Protein AF-X1IS94-F1 (afdb_monomer)

Sequence (43 aa):
AGKPPGYDIFISTVQEEDKQEITVKVSRDGHHLFELTTIKVDW

Foldseek 3Di:
DDDPFDKDWDWDWDDDPFKIKIKIWIDTPPHTDDIDIDMDGDD

Radius of gyration: 14.41 Å; Cα contacts (8 Å, |Δi|>4): 70; chains: 1; bound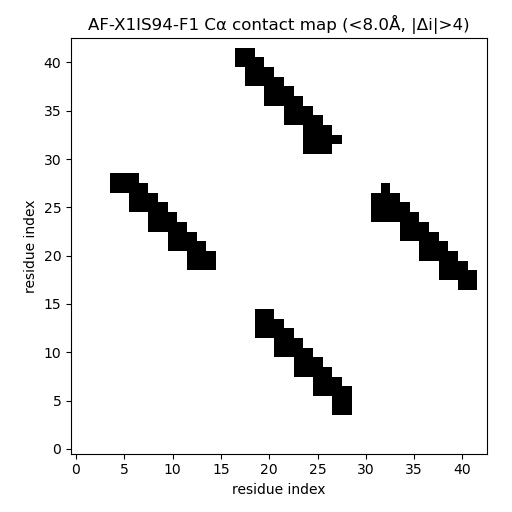ing box: 30×15×46 Å

Secondary structure (DSSP, 8-state):
-PPPPPEEEEEEEEEETTEEEEEEEEEETTEEEEEEEEEEE--

Structure (mmCIF, N/CA/C/O backbone):
data_AF-X1IS94-F1
#
_entry.id   AF-X1IS94-F1
#
loop_
_atom_site.group_PDB
_atom_site.id
_atom_site.type_symbol
_atom_site.label_atom_id
_atom_site.label_alt_id
_atom_site.label_comp_id
_atom_site.label_asym_id
_atom_site.label_entity_id
_atom_site.label_seq_id
_atom_site.pdbx_PDB_ins_code
_atom_site.Cartn_x
_atom_site.Cartn_y
_atom_site.Cartn_z
_atom_site.occupancy
_atom_site.B_iso_or_equiv
_atom_site.auth_seq_id
_atom_site.auth_comp_id
_atom_site.auth_asym_id
_atom_site.auth_atom_id
_atom_site.pdbx_PDB_model_num
ATOM 1 N N . ALA A 1 1 ? 15.077 5.793 -26.930 1.00 39.62 1 ALA A N 1
ATOM 2 C CA . ALA A 1 1 ? 14.959 6.105 -25.492 1.00 39.62 1 ALA A CA 1
ATOM 3 C C . ALA A 1 1 ? 14.088 5.032 -24.851 1.00 39.62 1 ALA A C 1
ATOM 5 O O . ALA A 1 1 ? 12.956 4.862 -25.287 1.00 39.62 1 ALA A O 1
ATOM 6 N N . GLY A 1 2 ? 14.639 4.238 -23.929 1.00 54.09 2 GLY A N 1
ATOM 7 C CA . GLY A 1 2 ? 13.882 3.203 -23.220 1.00 54.09 2 GLY A CA 1
ATOM 8 C C . GLY A 1 2 ? 12.968 3.854 -22.189 1.00 54.09 2 GLY A C 1
ATOM 9 O O . GLY A 1 2 ? 13.419 4.727 -21.450 1.00 54.09 2 GLY A O 1
ATOM 10 N N . LYS A 1 3 ? 11.687 3.477 -22.181 1.00 61.53 3 LYS A N 1
ATOM 11 C CA . LYS A 1 3 ? 10.723 3.890 -21.154 1.00 61.53 3 LYS A CA 1
ATOM 12 C C . LYS A 1 3 ? 11.370 3.630 -19.782 1.00 61.53 3 LYS A C 1
ATOM 14 O O . LYS A 1 3 ? 11.893 2.527 -19.603 1.00 61.53 3 LYS A O 1
ATOM 19 N N . PRO A 1 4 ? 11.416 4.605 -18.854 1.00 62.44 4 PRO A N 1
ATOM 20 C CA . PRO A 1 4 ? 11.912 4.325 -17.517 1.00 62.44 4 PRO A CA 1
ATOM 21 C C . PRO A 1 4 ? 11.122 3.135 -16.960 1.00 62.44 4 PRO A C 1
ATOM 23 O O . PRO A 1 4 ? 9.913 3.055 -17.208 1.00 62.44 4 PRO A O 1
ATOM 26 N N . PRO A 1 5 ? 11.798 2.184 -16.300 1.00 69.00 5 PRO A N 1
ATOM 27 C CA . PRO A 1 5 ? 11.153 0.991 -15.776 1.00 69.00 5 PRO A CA 1
ATOM 28 C C . PRO A 1 5 ? 10.002 1.432 -14.873 1.00 69.00 5 PRO A C 1
ATOM 30 O O . PRO A 1 5 ? 10.205 2.211 -13.940 1.00 69.00 5 PRO A O 1
ATOM 33 N N . GLY A 1 6 ? 8.788 1.023 -15.234 1.00 84.06 6 GLY A N 1
ATOM 34 C CA . GLY A 1 6 ? 7.587 1.405 -14.507 1.00 84.06 6 GLY A CA 1
ATOM 35 C C . GLY A 1 6 ? 7.592 0.754 -13.131 1.00 84.06 6 GLY A C 1
ATOM 36 O O . GLY A 1 6 ? 7.962 -0.410 -12.999 1.00 84.06 6 GLY A O 1
ATOM 37 N N . TYR A 1 7 ? 7.199 1.511 -12.113 1.00 91.00 7 TYR A N 1
ATOM 38 C CA . TYR A 1 7 ? 6.867 0.938 -10.816 1.00 91.00 7 TYR A CA 1
ATOM 39 C C . TYR A 1 7 ? 5.401 0.522 -10.828 1.00 91.00 7 TYR A C 1
ATOM 41 O O . TYR A 1 7 ? 4.542 1.305 -11.238 1.00 91.00 7 TYR A O 1
ATOM 49 N N . ASP A 1 8 ? 5.129 -0.677 -10.331 1.00 91.50 8 ASP A N 1
ATOM 50 C CA . ASP A 1 8 ? 3.786 -1.133 -10.007 1.00 91.50 8 ASP A CA 1
ATOM 51 C C . ASP A 1 8 ? 3.547 -0.847 -8.524 1.00 91.50 8 ASP A C 1
ATOM 53 O O . ASP A 1 8 ? 4.286 -1.326 -7.660 1.00 91.50 8 ASP A O 1
ATOM 57 N N . ILE A 1 9 ? 2.536 -0.031 -8.226 1.00 93.94 9 ILE A N 1
ATOM 58 C CA . ILE A 1 9 ? 2.153 0.323 -6.857 1.00 93.94 9 ILE A CA 1
ATOM 59 C C . ILE A 1 9 ? 0.786 -0.296 -6.585 1.00 93.94 9 ILE A C 1
ATOM 61 O O . ILE A 1 9 ? -0.194 0.033 -7.252 1.00 93.94 9 ILE A O 1
ATOM 65 N N . PHE A 1 10 ? 0.721 -1.179 -5.595 1.00 94.94 10 PHE A N 1
ATOM 66 C CA . PHE A 1 10 ? -0.513 -1.789 -5.118 1.00 94.94 10 PHE A CA 1
ATOM 67 C C . PHE A 1 10 ?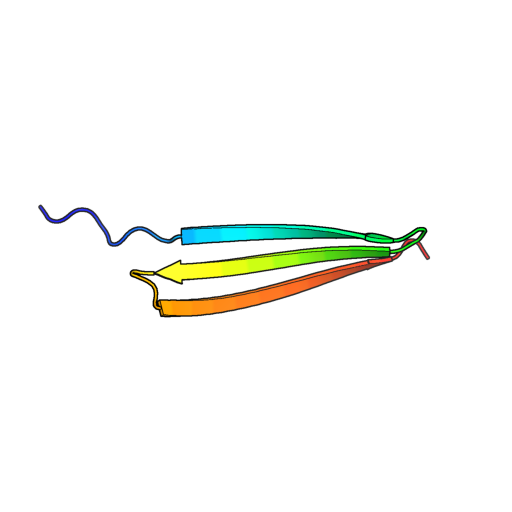 -0.846 -1.252 -3.728 1.00 94.94 10 PHE A C 1
ATOM 69 O O . PHE A 1 10 ? 0.011 -1.227 -2.847 1.00 94.94 10 PHE A O 1
ATOM 76 N N . 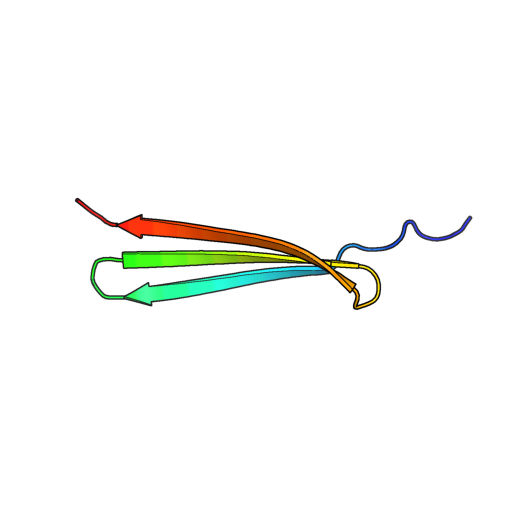ILE A 1 11 ? -2.094 -0.832 -3.535 1.00 96.25 11 ILE A N 1
ATOM 77 C CA . ILE A 1 11 ? -2.597 -0.343 -2.252 1.00 96.25 11 ILE A CA 1
ATOM 78 C C . ILE A 1 11 ? -3.777 -1.223 -1.857 1.00 96.25 11 ILE A C 1
ATOM 80 O O . ILE A 1 11 ? -4.749 -1.320 -2.607 1.00 96.25 11 ILE A O 1
ATOM 84 N N . SER A 1 12 ? -3.699 -1.846 -0.685 1.00 96.81 12 SER A N 1
ATOM 85 C CA . SER A 1 12 ? -4.826 -2.540 -0.064 1.00 96.81 12 SER A CA 1
ATOM 86 C C . SER A 1 12 ? -5.196 -1.881 1.249 1.00 96.81 12 SER A C 1
ATOM 88 O O . SER A 1 12 ? -4.329 -1.594 2.073 1.00 96.81 12 SER A O 1
ATOM 90 N N . THR A 1 13 ? -6.496 -1.711 1.447 1.00 96.25 13 THR A N 1
ATOM 91 C CA . THR A 1 13 ? -7.069 -1.220 2.695 1.00 96.25 13 THR A CA 1
ATOM 92 C C . THR A 1 13 ? -7.965 -2.306 3.267 1.00 96.25 13 THR A C 1
ATOM 94 O O . THR A 1 13 ? -8.847 -2.803 2.566 1.00 96.25 13 THR A O 1
ATOM 97 N N . VAL A 1 14 ? -7.752 -2.657 4.531 1.00 96.19 14 VAL A N 1
ATOM 98 C CA . VAL A 1 14 ? -8.620 -3.546 5.307 1.00 96.19 14 VAL A CA 1
ATOM 99 C C . VAL A 1 14 ? -9.218 -2.723 6.442 1.00 96.19 14 VAL A C 1
ATOM 101 O O . VAL A 1 14 ? -8.488 -2.085 7.196 1.00 96.19 14 VAL A O 1
ATOM 104 N N . GLN A 1 15 ? -10.546 -2.699 6.529 1.00 92.56 15 GLN A N 1
ATOM 105 C CA . GLN A 1 15 ? -11.283 -1.984 7.568 1.00 92.56 15 GLN A CA 1
ATOM 106 C C . GLN A 1 15 ? -11.928 -3.000 8.515 1.00 92.56 15 GLN A C 1
ATOM 108 O O . GLN A 1 15 ? -12.717 -3.837 8.081 1.00 92.56 15 GLN A O 1
ATOM 113 N N . GLU A 1 16 ? -11.602 -2.888 9.795 1.00 88.69 16 GLU A N 1
ATOM 114 C CA . GLU A 1 16 ? -12.253 -3.536 10.936 1.00 88.69 16 GLU A CA 1
ATOM 115 C C . GLU A 1 16 ? -12.935 -2.433 11.781 1.00 88.69 16 GLU A C 1
ATOM 117 O O . GLU A 1 16 ? -12.680 -1.247 11.544 1.00 88.69 16 GLU A O 1
ATOM 122 N N . GLU A 1 17 ? -13.827 -2.788 12.718 1.00 85.56 17 GLU A N 1
ATOM 123 C CA . GLU A 1 17 ? -14.715 -1.833 13.426 1.00 85.56 17 GLU A CA 1
ATOM 124 C C . GLU A 1 17 ? -13.992 -0.567 13.931 1.00 85.56 17 GLU A C 1
ATOM 126 O O . GLU A 1 17 ? -14.417 0.533 13.590 1.00 85.56 17 GLU A O 1
ATOM 131 N N . ASP A 1 18 ? -12.847 -0.715 14.607 1.00 91.19 18 ASP A N 1
ATOM 132 C CA . ASP A 1 18 ? -12.079 0.404 15.190 1.00 91.19 18 ASP A CA 1
ATOM 133 C C . ASP A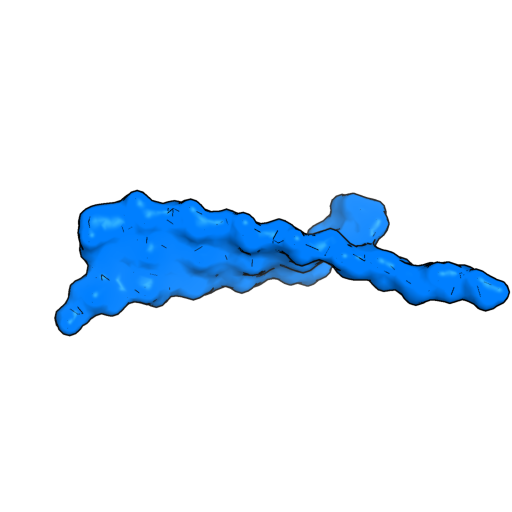 1 18 ? -10.652 0.532 14.622 1.00 91.19 18 ASP A C 1
ATOM 135 O O . ASP A 1 18 ? -9.797 1.258 15.141 1.00 91.19 18 ASP A O 1
ATOM 139 N N . LYS A 1 19 ? -10.357 -0.223 13.561 1.00 92.81 19 LYS A N 1
ATOM 140 C CA . LYS A 1 19 ? -9.009 -0.362 13.008 1.00 92.81 19 LYS A CA 1
ATOM 141 C C . LYS A 1 19 ? -9.046 -0.302 11.490 1.00 92.81 19 LYS A C 1
ATOM 143 O O . LYS A 1 19 ? -9.783 -1.027 10.834 1.00 92.81 19 LYS A O 1
ATOM 148 N N . GLN A 1 20 ? -8.173 0.514 10.920 1.00 95.25 20 GLN A N 1
ATOM 149 C CA . GLN A 1 20 ? -7.923 0.569 9.490 1.00 95.25 20 GLN A CA 1
ATOM 150 C C . GLN A 1 20 ? -6.469 0.192 9.220 1.00 95.25 20 GLN A C 1
ATOM 152 O O . GLN A 1 20 ? -5.540 0.833 9.704 1.00 95.25 20 GLN A O 1
ATOM 157 N N . GLU A 1 21 ? -6.263 -0.837 8.414 1.00 96.88 21 GLU A N 1
ATOM 158 C CA . GLU A 1 21 ? -4.947 -1.278 7.974 1.00 96.88 21 GLU A CA 1
ATOM 159 C C . GLU A 1 21 ? -4.746 -0.900 6.509 1.00 96.88 21 GLU A C 1
ATOM 161 O O . GLU A 1 21 ? -5.590 -1.181 5.659 1.00 96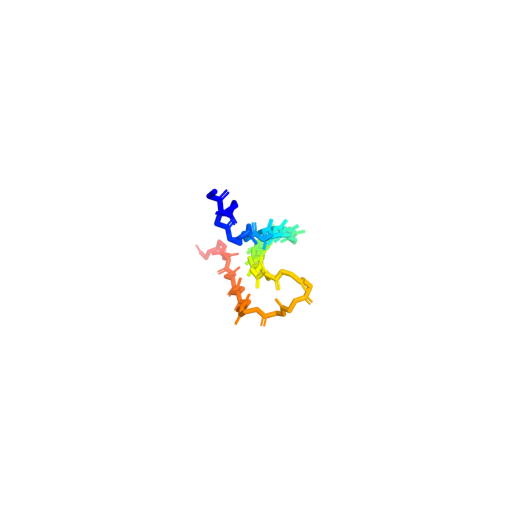.88 21 GLU A O 1
ATOM 166 N N . ILE A 1 22 ? -3.636 -0.228 6.215 1.00 96.75 22 ILE A N 1
ATOM 167 C CA . ILE A 1 22 ? -3.274 0.209 4.869 1.00 96.75 22 ILE A CA 1
ATOM 168 C C . ILE A 1 22 ? -1.927 -0.406 4.527 1.00 96.75 22 ILE A C 1
ATOM 170 O O . ILE A 1 22 ? -0.928 -0.102 5.176 1.00 96.75 22 ILE A O 1
ATOM 174 N N . THR A 1 23 ? -1.890 -1.218 3.477 1.00 97.50 23 THR A N 1
ATOM 175 C CA . THR A 1 23 ? -0.661 -1.804 2.945 1.00 97.50 23 THR A CA 1
ATOM 176 C C . THR A 1 23 ? -0.365 -1.226 1.574 1.00 97.50 23 THR A C 1
ATOM 178 O O . THR A 1 23 ? -1.193 -1.282 0.666 1.00 97.50 23 THR A O 1
ATOM 181 N N . VAL A 1 24 ? 0.846 -0.705 1.413 1.00 97.19 24 VAL A N 1
ATOM 182 C CA . VAL A 1 24 ? 1.399 -0.251 0.139 1.00 97.19 24 VAL A CA 1
ATOM 183 C C . VAL A 1 24 ? 2.497 -1.221 -0.266 1.00 97.19 24 VAL A C 1
ATOM 185 O O . VAL A 1 24 ? 3.472 -1.391 0.464 1.00 97.19 24 VAL A O 1
ATOM 188 N N . LYS A 1 25 ? 2.355 -1.841 -1.435 1.00 97.38 25 LYS A N 1
ATOM 189 C CA . LYS A 1 25 ? 3.367 -2.710 -2.041 1.00 97.38 25 LYS A CA 1
ATOM 190 C C . LYS A 1 25 ? 3.905 -2.042 -3.290 1.00 97.38 25 LYS A C 1
ATOM 192 O O . LYS A 1 25 ? 3.129 -1.575 -4.121 1.00 97.38 25 LYS A O 1
ATOM 197 N N . VAL A 1 26 ? 5.222 -2.032 -3.435 1.00 95.94 26 VAL A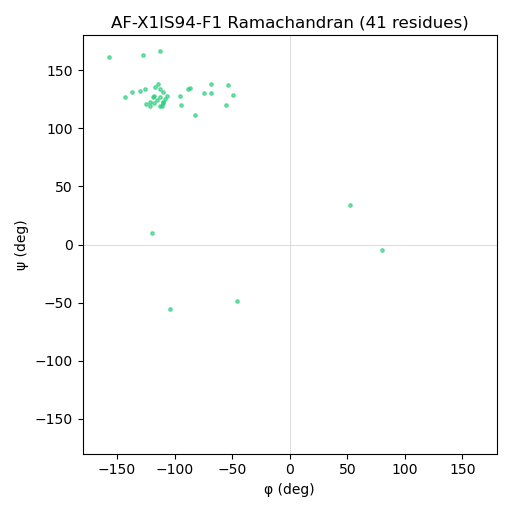 N 1
ATOM 198 C CA . VAL A 1 26 ? 5.879 -1.543 -4.645 1.00 95.94 26 VAL A CA 1
ATOM 199 C C . VAL A 1 26 ? 6.679 -2.672 -5.265 1.00 95.94 26 VAL A C 1
ATOM 201 O O . VAL A 1 26 ? 7.510 -3.307 -4.610 1.00 95.94 26 VAL A O 1
ATOM 204 N N . SER A 1 27 ? 6.428 -2.910 -6.545 1.00 94.56 27 SER A N 1
ATOM 205 C CA . SER A 1 27 ? 7.162 -3.859 -7.369 1.00 94.56 27 SER A CA 1
ATOM 206 C C . SER A 1 27 ? 7.664 -3.205 -8.648 1.00 94.56 27 SER A C 1
ATOM 208 O O . SER A 1 27 ? 7.230 -2.124 -9.046 1.00 94.56 27 SER A O 1
ATOM 210 N N . ARG A 1 28 ? 8.621 -3.864 -9.290 1.00 91.94 28 ARG A N 1
ATOM 211 C CA . ARG A 1 28 ? 9.166 -3.467 -10.583 1.00 91.94 28 ARG A CA 1
ATOM 212 C C . ARG A 1 28 ? 9.462 -4.713 -11.394 1.00 91.94 28 ARG A C 1
ATOM 214 O O . ARG A 1 28 ? 10.183 -5.581 -10.915 1.00 91.94 28 ARG A O 1
ATOM 221 N N . ASP A 1 29 ? 8.936 -4.783 -12.613 1.00 89.69 29 ASP A N 1
ATOM 222 C CA . ASP A 1 29 ? 9.162 -5.908 -13.529 1.00 89.69 29 ASP A CA 1
ATOM 223 C C . ASP A 1 29 ? 8.841 -7.276 -12.867 1.00 89.69 29 ASP A C 1
ATOM 225 O O . ASP A 1 29 ? 9.524 -8.271 -13.089 1.00 89.69 29 ASP A O 1
ATOM 229 N N . GLY A 1 30 ? 7.830 -7.314 -11.985 1.00 87.00 30 GLY A N 1
ATOM 230 C CA . GLY A 1 30 ? 7.455 -8.499 -11.195 1.00 87.00 30 GLY A CA 1
ATOM 231 C C . GLY A 1 30 ? 8.305 -8.768 -9.942 1.00 87.00 30 GLY A C 1
ATOM 232 O O . GLY A 1 30 ? 7.977 -9.665 -9.167 1.00 87.00 30 GLY A O 1
ATOM 233 N N . HIS A 1 31 ? 9.362 -7.991 -9.693 1.00 91.75 31 HIS A N 1
ATOM 234 C CA . HIS A 1 31 ? 10.189 -8.090 -8.489 1.00 91.75 31 HIS A CA 1
ATOM 235 C C . HIS A 1 31 ? 9.644 -7.218 -7.358 1.00 91.75 31 HIS A C 1
ATOM 237 O O . HIS A 1 31 ? 9.349 -6.039 -7.556 1.00 91.75 31 HIS A O 1
ATOM 243 N N . HIS A 1 32 ? 9.561 -7.778 -6.153 1.00 94.38 32 HIS A N 1
ATOM 244 C CA . HIS A 1 32 ? 9.214 -7.030 -4.948 1.00 94.38 32 HIS A CA 1
ATOM 245 C C . HIS A 1 32 ? 10.333 -6.050 -4.565 1.00 94.38 32 HIS A C 1
ATOM 247 O O . HIS A 1 32 ? 11.492 -6.455 -4.482 1.00 94.38 32 HIS A O 1
ATOM 253 N N . LEU A 1 33 ? 9.987 -4.782 -4.317 1.00 95.38 33 LEU A N 1
ATOM 254 C CA . LEU A 1 33 ? 10.932 -3.771 -3.835 1.00 95.38 33 LEU A CA 1
ATOM 255 C C . LEU A 1 33 ? 10.737 -3.486 -2.347 1.00 95.38 33 LEU A C 1
ATOM 257 O O . LEU A 1 33 ? 11.690 -3.603 -1.582 1.00 95.38 33 LEU A O 1
ATOM 261 N N . PHE A 1 34 ? 9.522 -3.109 -1.940 1.00 96.12 34 PHE A N 1
ATOM 262 C CA . PHE A 1 34 ? 9.186 -2.925 -0.530 1.00 96.12 34 PHE A CA 1
ATOM 263 C C . PHE A 1 34 ? 7.681 -3.043 -0.267 1.00 96.12 34 PHE A C 1
ATOM 265 O O . PHE A 1 34 ? 6.851 -2.896 -1.170 1.00 96.12 34 PHE A O 1
ATOM 272 N N . GLU A 1 35 ? 7.347 -3.281 1.000 1.00 97.62 35 GLU A N 1
ATOM 273 C CA . GLU A 1 35 ? 5.994 -3.281 1.550 1.00 97.62 35 GLU A CA 1
ATOM 274 C C . GLU A 1 35 ? 5.968 -2.415 2.810 1.00 97.62 35 GLU A C 1
ATOM 276 O O . GLU A 1 35 ? 6.837 -2.546 3.672 1.00 97.62 35 GLU A O 1
ATOM 281 N N . LEU A 1 36 ? 4.982 -1.527 2.915 1.00 97.88 36 LEU A N 1
ATOM 282 C CA . LEU A 1 36 ? 4.721 -0.744 4.117 1.00 97.88 36 LEU A CA 1
ATOM 283 C C . LEU A 1 36 ? 3.278 -0.971 4.546 1.00 97.88 36 LEU A C 1
ATOM 285 O O . LEU A 1 36 ? 2.360 -0.637 3.800 1.00 97.88 36 LEU A O 1
ATOM 289 N N . THR A 1 37 ? 3.093 -1.463 5.767 1.00 97.12 37 THR A N 1
ATOM 290 C CA . THR A 1 37 ? 1.779 -1.554 6.403 1.00 97.12 37 THR A CA 1
ATOM 291 C C . THR A 1 37 ? 1.690 -0.530 7.523 1.00 97.12 37 THR A C 1
ATOM 293 O O . THR A 1 37 ? 2.542 -0.488 8.407 1.00 97.12 37 THR A O 1
ATOM 296 N N . THR A 1 38 ? 0.663 0.313 7.476 1.00 96.12 38 THR A N 1
ATOM 297 C CA . THR A 1 38 ? 0.308 1.247 8.547 1.00 96.12 38 THR A CA 1
ATOM 298 C C . THR A 1 38 ? -1.038 0.853 9.124 1.00 96.12 38 THR A C 1
ATOM 300 O O . THR A 1 38 ? -1.967 0.535 8.386 1.00 96.12 38 THR A O 1
ATOM 303 N N . ILE A 1 39 ? -1.142 0.907 10.447 1.00 95.81 39 ILE A N 1
ATOM 304 C CA . ILE A 1 39 ? -2.381 0.657 11.174 1.00 95.81 39 ILE A CA 1
ATOM 305 C C . ILE A 1 39 ? -2.831 1.984 11.773 1.00 95.81 39 ILE A C 1
ATOM 307 O O . ILE A 1 39 ? -2.115 2.588 12.570 1.00 95.81 39 ILE A O 1
ATOM 311 N N . LYS A 1 40 ? -4.017 2.433 11.381 1.00 92.00 40 LYS A N 1
ATOM 312 C CA . LYS A 1 40 ? -4.752 3.490 12.059 1.00 92.00 40 LYS A CA 1
ATOM 313 C C . LYS A 1 40 ? -5.731 2.823 13.023 1.00 92.00 40 LYS A C 1
ATOM 315 O O . LYS A 1 40 ? -6.498 1.954 12.626 1.00 92.00 40 LYS A O 1
ATOM 320 N N . VAL A 1 41 ? -5.695 3.244 14.275 1.00 91.19 41 VAL A N 1
ATOM 321 C CA . VAL A 1 41 ? -6.655 2.869 15.316 1.00 91.19 41 VAL A CA 1
ATOM 322 C C . VAL A 1 41 ? -7.211 4.158 15.895 1.00 91.19 41 VAL A C 1
ATOM 324 O O . VAL A 1 41 ? -6.437 5.087 16.148 1.00 91.19 4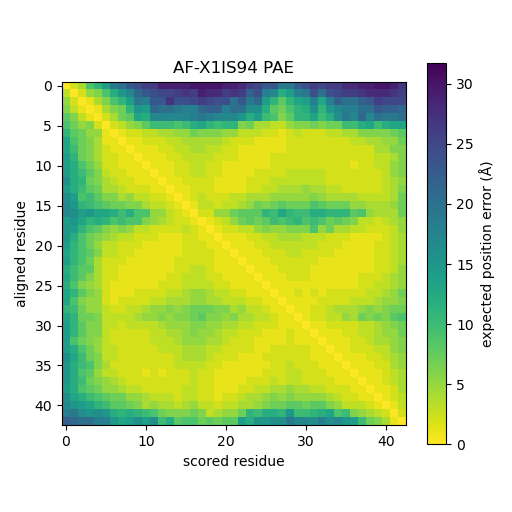1 VAL A O 1
ATOM 327 N N . ASP A 1 42 ? -8.529 4.227 16.048 1.00 80.94 42 ASP A N 1
ATOM 328 C CA . ASP A 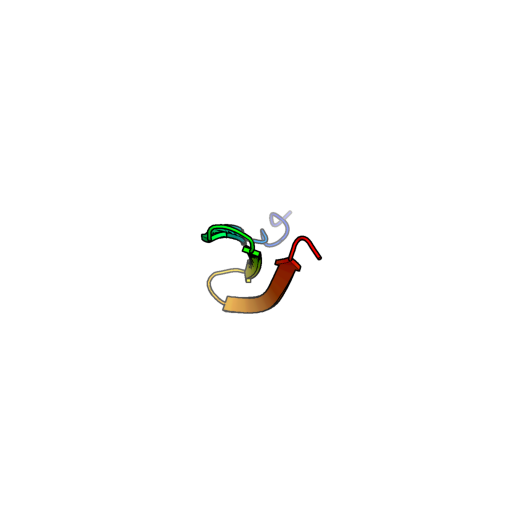1 42 ? -9.172 5.335 16.749 1.00 80.94 42 ASP A CA 1
ATOM 329 C C . ASP A 1 42 ? -9.079 5.025 18.256 1.00 80.94 42 ASP A C 1
ATOM 331 O O . ASP A 1 42 ? -9.623 4.031 18.735 1.00 80.94 42 ASP A O 1
ATOM 335 N N . TRP A 1 43 ? -8.274 5.814 18.973 1.00 71.56 43 TRP A N 1
ATOM 336 C CA . TRP A 1 43 ? -8.024 5.700 20.416 1.00 71.56 43 TRP A CA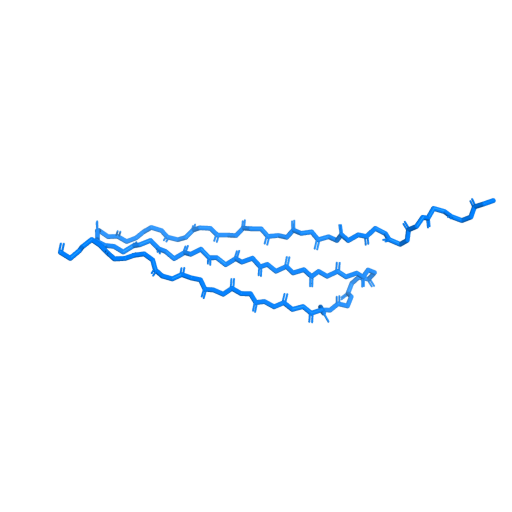 1
ATOM 337 C C . TRP A 1 43 ? -8.751 6.792 21.197 1.00 71.56 43 TRP A C 1
ATOM 339 O O . TRP A 1 43 ? -8.979 7.884 20.625 1.00 71.56 43 TRP A O 1
#

pLDDT: mean 88.75, std 12.9, range [39.62, 97.88]

Solvent-accessible surface area (backbone atoms only — not comparable to full-atom values): 2756 Å² total; per-residue (Å²): 134,80,78,75,84,61,74,48,75,47,77,48,77,49,80,54,100,60,37,40,37,40,35,42,39,37,29,42,94,89,40,84,74,53,72,48,76,47,76,50,64,81,128

Nearest PDB structures (foldseek):
  3lqz-assembly1_B  TM=6.600E-01  e=1.845E+00  Homo sapiens
  7t6i-assembly1_B  TM=6.451E-01  e=3.490E+00  Homo sapiens
  7t2a-assembly1_B  TM=6.459E-01  e=5.451E+00  Homo sapiens
  7zfr-assembly1_B  TM=6.421E-01  e=9.074E+00  Homo sapiens
  4p5m-assembly2_D  TM=6.757E-01  e=9.074E+00  Homo sapiens

Organism: NCBI:txid412755

Mean predicted aligned error: 5.75 Å